Protein AF-A0A3B3RVM3-F1 (afdb_monomer_lite)

Foldseek 3Di:
DDKDKDWDADPVGDIDIDIDDDDDDPDPQLQLKKKWQWPDDPVPDDPVLVVQQQCLVCVLVVHNPWPQDFPDDDSITITTTDDDDRDGNLVVLLSCLCPQQVDVPSGPTRTPGMARQALPDCLQVQFGQDNVVRETDGDPQWDFDPCLVPVPPRNSHGHTDGD

Sequence (163 aa):
TYLFQLRVSDPQGRFSAATATVEVLPDPLRQAEVELELQATVSQVSQQQMDTLVGQLAELLHMPDANVTVRSLSAGSEVRYGQGEPLPGPLLARRLCVLLLGDTQLLPFRVLRVDTRMCLLRCSDHGRCDPITKRCVCEPFWMENPILSRYEPVSCNPPCLLQ

Secondary structure (DSSP, 8-state):
-EEEEEEEE-TTS-EEEEEEEE--PPPTTGGG-EEEEEE--GGG--HHHHHHHHHHHHHHTT-TTS--EEEEESSSEEEE--SSSPPPHHHHHHHHHHHHHH-TTSSSSEEEEEEESS----GGGSEEE-TTT-SEEEPTTEEE-TTHHHH-TT-SSPPEEE-

Structure (mmCIF, N/CA/C/O backbone):
data_AF-A0A3B3RVM3-F1
#
_entry.id   AF-A0A3B3RVM3-F1
#
loop_
_atom_site.group_PDB
_atom_site.id
_atom_site.type_symbol
_atom_site.label_atom_id
_atom_site.label_alt_id
_atom_site.label_comp_id
_atom_site.label_asym_id
_atom_site.label_entity_id
_atom_site.label_seq_id
_atom_site.pdbx_PDB_ins_code
_atom_site.Cartn_x
_atom_site.Cartn_y
_atom_site.Cartn_z
_atom_site.occupancy
_atom_site.B_iso_or_equiv
_atom_site.auth_seq_id
_atom_site.auth_comp_id
_atom_site.auth_asym_id
_atom_site.auth_atom_id
_atom_site.pdbx_PDB_model_num
ATOM 1 N N . THR A 1 1 ? -23.862 5.833 4.164 1.00 85.81 1 THR A N 1
ATOM 2 C CA . THR A 1 1 ? -24.664 6.411 5.259 1.00 85.81 1 THR A CA 1
ATOM 3 C C . THR A 1 1 ? -25.602 5.366 5.799 1.00 85.81 1 THR A C 1
ATOM 5 O O . THR A 1 1 ? -26.274 4.712 5.013 1.00 85.81 1 THR A O 1
ATOM 8 N N . TYR A 1 2 ? -25.616 5.188 7.113 1.00 91.88 2 TYR A N 1
ATOM 9 C CA . TYR A 1 2 ? -26.494 4.263 7.817 1.00 91.88 2 TYR A CA 1
ATOM 10 C C . TYR A 1 2 ? -27.484 5.067 8.650 1.00 91.88 2 TYR A C 1
ATOM 12 O O . TYR A 1 2 ? -27.104 6.051 9.281 1.00 91.88 2 TYR A O 1
ATOM 20 N N . LEU A 1 3 ? -28.748 4.656 8.642 1.00 94.31 3 LEU A N 1
ATOM 21 C CA . LEU A 1 3 ? -29.770 5.228 9.507 1.00 94.31 3 LEU A CA 1
ATOM 22 C C . LEU A 1 3 ? -30.171 4.172 10.528 1.00 94.31 3 LEU A C 1
ATOM 24 O O . LEU A 1 3 ? -30.565 3.064 10.172 1.00 94.31 3 LEU A O 1
ATOM 28 N N . PHE A 1 4 ? -30.068 4.534 11.796 1.00 94.81 4 PHE A N 1
ATOM 29 C CA . PHE A 1 4 ? -30.441 3.698 12.919 1.00 94.81 4 PHE A CA 1
ATOM 30 C C . PHE A 1 4 ? -31.721 4.243 13.517 1.00 94.81 4 PHE A C 1
ATOM 32 O O . PHE A 1 4 ? -31.765 5.394 13.944 1.00 94.81 4 PHE A O 1
ATOM 39 N N . GLN A 1 5 ? -32.759 3.418 13.561 1.00 95.75 5 GLN A N 1
ATOM 40 C CA . GLN A 1 5 ? -34.002 3.771 14.225 1.00 95.75 5 GLN A CA 1
ATOM 41 C C . GLN A 1 5 ? -34.051 3.084 15.587 1.00 95.75 5 GLN A C 1
ATOM 43 O O . GLN A 1 5 ? -34.124 1.860 15.678 1.00 95.75 5 GLN A O 1
ATOM 48 N N . LEU A 1 6 ? -34.015 3.879 16.651 1.00 94.25 6 LEU A N 1
ATOM 49 C CA . LEU A 1 6 ? -34.257 3.412 18.005 1.00 94.25 6 LEU A CA 1
ATOM 50 C C . LEU A 1 6 ? -35.751 3.515 18.294 1.00 94.25 6 LEU A C 1
ATOM 52 O O . LEU A 1 6 ? -36.311 4.604 18.215 1.00 94.25 6 LEU A O 1
ATOM 56 N N . ARG A 1 7 ? -36.389 2.404 18.664 1.00 95.69 7 ARG A N 1
ATOM 57 C CA . ARG A 1 7 ? -37.774 2.373 19.146 1.00 95.69 7 ARG A CA 1
ATOM 58 C C . ARG A 1 7 ? -37.791 1.912 20.597 1.00 95.69 7 ARG A C 1
ATOM 60 O O . ARG A 1 7 ? -37.261 0.852 20.908 1.00 95.69 7 ARG A O 1
ATOM 67 N N . VAL A 1 8 ? -38.424 2.693 21.463 1.00 93.94 8 VAL A N 1
ATOM 68 C CA . VAL A 1 8 ? -38.600 2.385 22.885 1.00 93.94 8 VAL A CA 1
ATOM 69 C C . VAL A 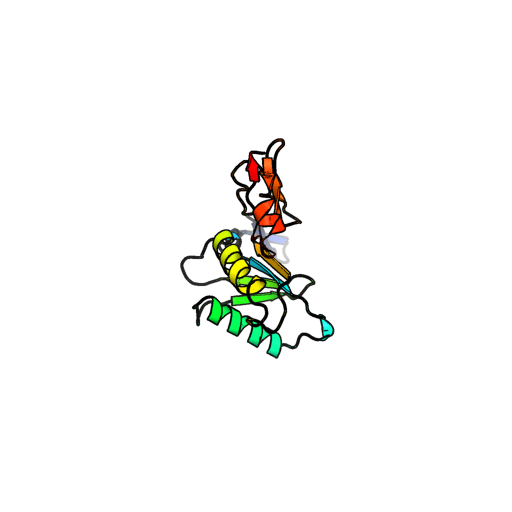1 8 ? -40.084 2.205 23.146 1.00 93.94 8 VAL A C 1
ATOM 71 O O . VAL A 1 8 ? -40.866 3.085 22.795 1.00 93.94 8 VAL A O 1
ATOM 74 N N . SER A 1 9 ? -40.478 1.086 23.747 1.00 95.56 9 SER A N 1
ATOM 75 C CA . SER A 1 9 ? -41.872 0.784 24.080 1.00 95.56 9 SER A CA 1
ATOM 76 C C . SER A 1 9 ? -42.058 0.531 25.570 1.00 95.56 9 SER A C 1
ATOM 78 O O . SER A 1 9 ? -41.186 -0.055 26.210 1.00 95.56 9 SER A O 1
ATOM 80 N N . ASP A 1 10 ? -43.200 0.954 26.106 1.00 93.75 10 ASP A N 1
ATOM 81 C CA . ASP A 1 10 ? -43.613 0.675 27.479 1.00 93.75 10 ASP A CA 1
ATOM 82 C C . ASP A 1 10 ? -44.475 -0.608 27.565 1.00 93.75 10 ASP A C 1
ATOM 84 O O . ASP A 1 10 ? -44.943 -1.121 26.542 1.00 93.75 10 ASP A O 1
ATOM 88 N N . PRO A 1 11 ? -44.712 -1.150 28.776 1.00 94.44 11 PRO A N 1
ATOM 89 C CA . PRO A 1 11 ? -45.544 -2.342 28.969 1.00 94.44 11 PRO A CA 1
ATOM 90 C C . PRO A 1 11 ? -47.025 -2.139 28.621 1.00 94.44 11 PRO A C 1
ATOM 92 O O . PRO A 1 11 ? -47.764 -3.112 28.510 1.00 94.44 11 PRO A O 1
ATOM 95 N N . GLN A 1 12 ? -47.474 -0.889 28.475 1.00 93.56 12 GLN A N 1
ATOM 96 C CA . GLN A 1 12 ? -48.846 -0.546 28.096 1.00 93.56 12 GLN A CA 1
ATOM 97 C C . GLN A 1 12 ? -49.025 -0.478 26.569 1.00 93.56 12 GLN A C 1
ATOM 99 O O . GLN A 1 12 ? -50.119 -0.182 26.091 1.00 93.56 12 GLN A O 1
ATOM 104 N N . GLY A 1 13 ? -47.971 -0.764 25.795 1.00 89.06 13 GLY A N 1
ATOM 105 C CA . GLY A 1 13 ? -48.001 -0.814 24.335 1.00 89.06 13 GLY A CA 1
ATOM 106 C C . GLY A 1 13 ? -47.747 0.529 23.648 1.00 89.06 13 GLY A C 1
ATOM 107 O O . GLY A 1 13 ? -47.817 0.603 22.418 1.00 89.06 13 GLY A O 1
ATOM 108 N N . ARG A 1 14 ? -47.421 1.594 24.392 1.00 94.38 14 ARG A N 1
ATOM 109 C CA . ARG A 1 14 ? -47.005 2.869 23.791 1.00 94.38 14 ARG A CA 1
ATOM 110 C C . ARG A 1 14 ? -45.548 2.783 23.390 1.00 94.38 14 ARG A C 1
ATOM 112 O O . ARG A 1 14 ? -44.757 2.090 24.022 1.00 94.38 14 ARG A O 1
ATOM 119 N N . PHE A 1 15 ? -45.178 3.509 22.345 1.00 93.62 15 PHE A N 1
ATOM 120 C CA . PHE A 1 15 ? -43.791 3.574 21.919 1.00 93.62 15 PHE A CA 1
ATOM 121 C C . PHE A 1 15 ? -43.414 4.958 21.407 1.00 93.62 15 PHE A C 1
ATOM 123 O O . PHE A 1 15 ? -44.248 5.695 20.887 1.00 93.62 15 PHE A O 1
ATOM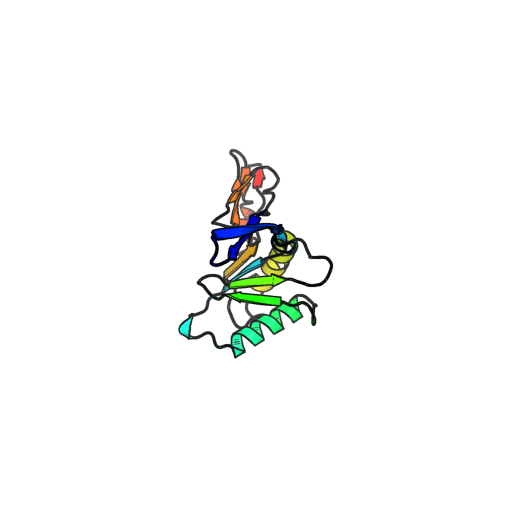 130 N N . SER A 1 16 ? -42.132 5.274 21.532 1.00 94.69 16 SER A N 1
ATOM 131 C CA . SER A 1 16 ? -41.474 6.415 20.909 1.00 94.69 16 SER A CA 1
ATOM 132 C C . SER A 1 16 ? -40.366 5.902 19.998 1.00 94.69 16 SER A C 1
ATOM 134 O O . SER A 1 16 ? -39.802 4.834 20.247 1.00 94.69 16 SER A O 1
ATOM 136 N N . ALA A 1 17 ? -40.064 6.632 18.930 1.00 94.50 17 ALA A N 1
ATOM 137 C CA . ALA A 1 17 ? -38.965 6.294 18.041 1.00 94.50 17 ALA A CA 1
ATOM 138 C C . ALA A 1 17 ? -38.124 7.528 17.708 1.00 94.50 17 ALA A C 1
ATOM 140 O O . ALA A 1 17 ? -38.657 8.623 17.546 1.00 94.50 17 ALA A O 1
ATOM 141 N N . ALA A 1 18 ? -36.816 7.329 17.579 1.00 94.88 18 ALA A N 1
ATOM 142 C CA . ALA A 1 18 ? -35.852 8.333 17.158 1.00 94.88 18 ALA A CA 1
ATOM 143 C C . ALA A 1 18 ? -34.928 7.738 16.093 1.00 94.88 18 ALA A C 1
ATOM 145 O O . ALA A 1 18 ? -34.609 6.550 16.139 1.00 94.88 18 ALA A O 1
ATOM 146 N N . THR A 1 19 ? -34.484 8.565 15.152 1.00 95.81 19 THR A N 1
ATOM 147 C CA . THR A 1 19 ? -33.572 8.146 14.084 1.00 95.81 19 THR A CA 1
ATOM 148 C C . THR A 1 19 ? -32.238 8.861 14.246 1.00 95.81 19 THR A C 1
ATOM 150 O O . THR A 1 19 ? -32.204 10.083 14.361 1.00 95.81 19 THR A O 1
ATOM 153 N N . ALA A 1 20 ? -31.145 8.103 14.243 1.00 93.75 20 ALA A N 1
ATOM 154 C CA . ALA A 1 20 ? -29.777 8.600 14.241 1.00 93.75 20 ALA A CA 1
ATOM 155 C C . ALA A 1 20 ? -29.103 8.251 12.911 1.00 93.75 20 ALA A C 1
ATOM 157 O O . ALA A 1 20 ? -29.241 7.135 12.407 1.00 93.75 20 ALA A O 1
ATOM 158 N N . THR A 1 21 ? -28.354 9.194 12.350 1.00 95.19 21 THR A N 1
ATOM 159 C CA . THR A 1 21 ? -27.618 8.999 11.098 1.00 95.19 21 THR A CA 1
ATOM 160 C C . THR A 1 21 ? -26.140 8.817 11.405 1.00 95.19 21 THR A C 1
ATOM 162 O O . THR A 1 21 ? -25.557 9.610 12.138 1.00 95.19 21 THR A O 1
ATOM 165 N N . VAL A 1 22 ? -25.526 7.790 10.822 1.00 94.62 22 VAL A N 1
ATOM 166 C CA . VAL A 1 22 ? -24.082 7.557 10.873 1.00 94.62 22 VAL A CA 1
ATOM 167 C C . VAL A 1 22 ? -23.533 7.616 9.459 1.00 94.62 22 VAL A C 1
ATOM 169 O O . VAL A 1 22 ? -23.890 6.819 8.583 1.00 94.62 22 VAL A O 1
ATOM 172 N N . GLU A 1 23 ? -22.643 8.567 9.226 1.00 92.12 23 GLU A N 1
AT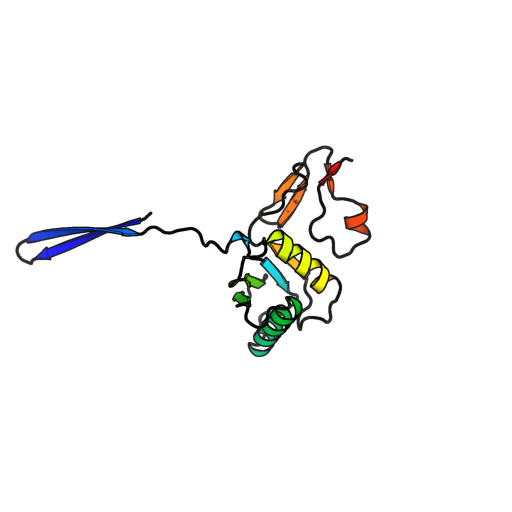OM 173 C CA . GLU A 1 23 ? -21.900 8.666 7.983 1.00 92.12 23 GLU A CA 1
ATOM 174 C C . GLU A 1 23 ? -20.565 7.935 8.127 1.00 92.12 23 GLU A C 1
ATOM 176 O O . GLU A 1 23 ? -19.793 8.194 9.045 1.00 92.12 23 GLU A O 1
ATOM 181 N N . VAL A 1 24 ? -20.317 6.980 7.230 1.00 86.38 24 VAL A N 1
ATOM 182 C CA . VAL A 1 24 ? -19.041 6.264 7.164 1.00 86.38 24 VAL A CA 1
ATOM 183 C C . VAL A 1 24 ? -18.271 6.855 6.001 1.00 86.38 24 VAL A C 1
ATOM 185 O O . VAL A 1 24 ? -18.614 6.609 4.843 1.00 86.38 24 VAL A O 1
ATOM 188 N N . LEU A 1 25 ? -17.264 7.657 6.330 1.00 82.31 25 LEU A N 1
ATOM 189 C CA . LEU A 1 25 ? -16.355 8.228 5.350 1.00 82.31 25 LEU A CA 1
ATOM 190 C C . LEU A 1 25 ? -15.273 7.200 4.985 1.00 82.31 25 LEU A C 1
ATOM 192 O O . LEU A 1 25 ? -14.857 6.417 5.846 1.00 82.31 25 LEU A O 1
ATOM 196 N N . PRO A 1 26 ? -14.813 7.170 3.721 1.00 77.0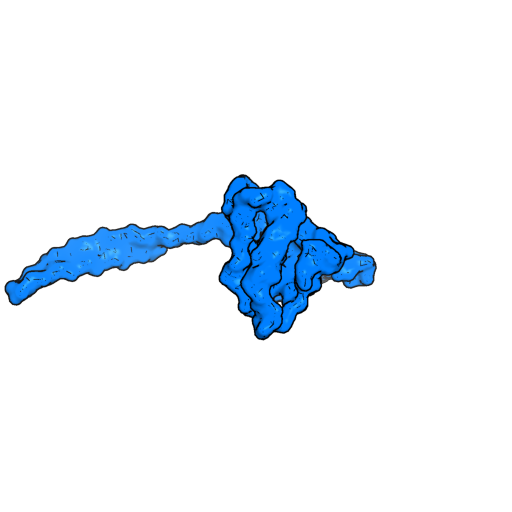0 26 PRO A N 1
ATOM 197 C CA . PRO A 1 26 ? -13.647 6.385 3.341 1.00 77.00 26 PRO A CA 1
ATOM 198 C C . PRO A 1 26 ? -12.437 6.788 4.185 1.00 77.00 26 PRO A C 1
ATOM 200 O O . PRO A 1 26 ? -12.266 7.967 4.491 1.00 77.00 26 PRO A O 1
ATOM 203 N N . ASP A 1 27 ? -11.582 5.821 4.518 1.00 75.44 27 ASP A N 1
ATOM 204 C CA . ASP A 1 27 ? -10.320 6.114 5.195 1.00 75.44 27 ASP A CA 1
ATOM 205 C C . ASP A 1 27 ? -9.476 7.061 4.314 1.00 75.44 27 ASP A C 1
ATOM 207 O O . ASP A 1 27 ? -9.134 6.686 3.183 1.00 75.44 27 ASP A O 1
ATOM 211 N N . PRO A 1 28 ? -9.152 8.279 4.788 1.00 72.12 28 PRO A N 1
ATOM 212 C CA . PRO A 1 28 ? -8.406 9.256 4.001 1.00 72.12 28 PRO A CA 1
ATOM 213 C C . PRO A 1 28 ? -6.981 8.786 3.680 1.00 72.12 28 PRO A C 1
ATOM 215 O O . PRO A 1 28 ? -6.403 9.225 2.688 1.00 72.12 28 PRO A O 1
ATOM 218 N N . LEU A 1 29 ? -6.423 7.862 4.468 1.00 73.88 29 LEU A N 1
ATOM 219 C CA . LEU A 1 29 ? -5.068 7.340 4.285 1.00 73.88 29 LEU A CA 1
ATOM 220 C C . LEU A 1 29 ? -5.016 6.123 3.363 1.00 73.88 29 LEU A C 1
ATOM 222 O O . LEU A 1 29 ? -3.929 5.687 2.996 1.00 73.88 29 LEU A O 1
ATOM 226 N N . ARG A 1 30 ? -6.162 5.601 2.913 1.00 77.56 30 ARG A N 1
ATOM 227 C CA . ARG A 1 30 ? -6.235 4.383 2.089 1.00 77.56 30 ARG A CA 1
ATOM 228 C C . ARG A 1 30 ? -5.417 4.464 0.795 1.00 77.56 30 ARG A C 1
ATOM 230 O O . ARG A 1 30 ? -4.930 3.454 0.298 1.00 77.56 30 ARG A O 1
ATOM 237 N N . GLN A 1 31 ? -5.261 5.667 0.240 1.00 77.25 31 GLN A N 1
ATOM 238 C CA . GLN A 1 31 ? -4.467 5.905 -0.973 1.00 77.25 31 GLN A CA 1
ATOM 239 C C . GLN A 1 31 ? -2.961 6.075 -0.700 1.00 77.25 31 GLN A C 1
ATOM 241 O O . GLN A 1 31 ? -2.166 6.094 -1.638 1.00 77.25 31 GLN A O 1
ATOM 246 N N . ALA A 1 32 ? -2.567 6.200 0.566 1.00 77.19 32 ALA A N 1
ATOM 247 C CA . ALA A 1 32 ? -1.180 6.284 1.015 1.00 77.19 32 ALA A CA 1
ATOM 248 C C . ALA A 1 32 ? -0.645 4.936 1.545 1.00 77.19 32 ALA A C 1
ATOM 250 O O . ALA A 1 32 ? 0.507 4.852 1.961 1.00 77.19 32 ALA A O 1
ATOM 251 N N . GLU A 1 33 ? -1.460 3.876 1.527 1.00 78.56 33 GLU A N 1
ATOM 252 C CA . GLU A 1 33 ? -1.087 2.547 2.024 1.00 78.56 33 GLU A CA 1
ATOM 253 C C . GLU A 1 33 ? -0.245 1.752 1.018 1.00 78.56 33 GLU A C 1
ATOM 255 O O . GLU A 1 33 ? -0.552 1.683 -0.181 1.00 78.56 33 GLU A O 1
ATOM 260 N N . VAL A 1 34 ? 0.792 1.094 1.539 1.00 81.50 34 VAL A N 1
ATOM 261 C CA . VAL A 1 34 ? 1.735 0.270 0.778 1.00 81.50 34 VAL A CA 1
ATOM 262 C C . VAL A 1 34 ? 1.806 -1.124 1.401 1.00 81.50 34 VAL A C 1
ATOM 264 O O . VAL A 1 34 ? 1.747 -1.307 2.612 1.00 81.50 34 VAL A O 1
ATOM 267 N N . GLU A 1 35 ? 1.918 -2.133 0.558 1.00 82.00 35 GLU A N 1
ATOM 268 C CA . GLU A 1 35 ? 2.019 -3.535 0.929 1.00 82.00 35 GLU A CA 1
ATOM 269 C C . GLU A 1 35 ? 3.418 -4.046 0.571 1.00 82.00 35 GLU A C 1
ATOM 271 O O . GLU A 1 35 ? 3.930 -3.790 -0.522 1.00 82.00 35 GLU A O 1
ATOM 276 N N . LEU A 1 36 ? 4.048 -4.738 1.519 1.00 82.00 36 LEU A N 1
ATOM 277 C CA . LEU A 1 36 ? 5.341 -5.392 1.372 1.00 82.00 36 LEU A CA 1
ATOM 278 C C . LEU A 1 36 ? 5.131 -6.905 1.401 1.00 82.00 36 LEU A C 1
ATOM 280 O O . LEU A 1 36 ? 4.628 -7.449 2.379 1.00 82.00 36 LEU A O 1
ATOM 284 N N . GLU A 1 37 ? 5.569 -7.619 0.374 1.00 80.38 37 GLU A N 1
ATOM 285 C CA . GLU A 1 37 ? 5.645 -9.079 0.445 1.00 80.38 37 GLU A CA 1
ATOM 286 C C . GLU A 1 37 ? 7.018 -9.465 0.991 1.00 80.38 37 GLU A C 1
ATOM 288 O O . GLU A 1 37 ? 8.041 -9.081 0.425 1.00 80.38 37 GLU A O 1
ATOM 293 N N . LEU A 1 38 ? 7.055 -10.194 2.107 1.00 82.62 38 LEU A N 1
ATOM 294 C CA . LEU A 1 38 ? 8.289 -10.564 2.799 1.00 82.62 38 LEU A CA 1
ATOM 295 C C . LEU A 1 38 ? 8.516 -12.072 2.708 1.00 82.62 38 LEU A C 1
ATOM 297 O O . LEU A 1 38 ? 7.603 -12.864 2.939 1.00 82.62 38 LEU A O 1
ATOM 301 N N . GLN A 1 39 ? 9.753 -12.481 2.440 1.00 83.06 39 GLN A N 1
ATOM 302 C CA . GLN A 1 39 ? 10.154 -13.880 2.503 1.00 83.06 39 GLN A CA 1
ATOM 303 C C . GLN A 1 39 ? 10.376 -14.283 3.966 1.00 83.06 39 GLN A C 1
ATOM 305 O O . GLN A 1 39 ? 11.467 -14.113 4.510 1.00 83.06 39 GLN A O 1
ATOM 310 N N . ALA A 1 40 ? 9.336 -14.821 4.601 1.00 80.12 40 ALA A N 1
ATOM 311 C CA . ALA A 1 40 ? 9.386 -15.293 5.980 1.00 80.12 40 ALA A CA 1
ATOM 312 C C . ALA A 1 40 ? 8.492 -16.524 6.187 1.00 80.12 40 ALA A C 1
ATOM 314 O O . ALA A 1 40 ? 7.418 -16.637 5.596 1.00 80.12 40 ALA A O 1
ATOM 315 N N . THR A 1 41 ? 8.903 -17.435 7.070 1.00 75.56 41 THR A N 1
ATOM 316 C CA . THR A 1 41 ? 8.029 -18.519 7.537 1.00 75.56 41 THR A CA 1
ATOM 317 C C . THR A 1 41 ? 7.126 -17.967 8.636 1.00 75.56 41 THR A C 1
ATOM 319 O O . THR A 1 41 ? 7.627 -17.553 9.676 1.00 75.56 41 THR A O 1
ATOM 322 N N . VAL A 1 42 ? 5.803 -17.989 8.448 1.00 69.94 42 VAL A N 1
ATOM 323 C CA . VAL A 1 42 ? 4.832 -17.383 9.390 1.00 69.94 42 VAL A CA 1
ATOM 324 C C . VAL A 1 42 ? 4.994 -17.900 10.829 1.00 69.94 42 VAL A C 1
ATOM 326 O O . VAL A 1 42 ? 4.846 -17.139 11.777 1.00 69.94 42 VAL A O 1
ATOM 329 N N . SER A 1 43 ? 5.370 -19.169 11.009 1.00 68.94 43 SER A N 1
ATOM 330 C CA . SER A 1 43 ? 5.620 -19.776 12.325 1.00 68.94 43 SER A CA 1
ATOM 331 C C . SER A 1 43 ? 6.928 -19.339 13.002 1.00 68.94 43 SER A C 1
ATOM 333 O O . SER A 1 43 ? 7.139 -19.666 14.167 1.00 68.94 43 SER A O 1
ATOM 335 N N . GLN A 1 44 ? 7.811 -18.635 12.291 1.00 65.38 44 GLN A N 1
ATOM 336 C CA . GLN A 1 44 ? 9.127 -18.200 12.772 1.00 65.38 44 GLN A CA 1
ATOM 337 C C . GLN A 1 44 ? 9.211 -16.690 13.016 1.00 65.38 44 GLN A C 1
ATOM 339 O O . GLN A 1 44 ? 10.241 -16.231 13.503 1.00 65.38 44 GLN A O 1
ATOM 344 N N . VAL A 1 45 ? 8.166 -15.920 12.689 1.00 73.06 45 VAL A N 1
ATOM 345 C CA . VAL A 1 45 ? 8.167 -14.465 12.882 1.00 73.06 45 VAL A CA 1
ATOM 346 C C . VAL A 1 45 ? 7.820 -14.135 14.333 1.00 73.06 45 VAL A C 1
ATOM 348 O O . VAL A 1 45 ? 6.680 -14.306 14.765 1.00 73.06 45 VAL A O 1
ATOM 351 N N . SER A 1 46 ? 8.806 -13.666 15.097 1.00 82.06 46 SER A N 1
ATOM 352 C CA . SER A 1 46 ? 8.607 -13.200 16.471 1.00 82.06 46 SER A CA 1
ATOM 353 C C . SER A 1 46 ? 8.126 -11.746 16.512 1.00 82.06 46 SER A C 1
ATOM 355 O O . SER A 1 46 ? 8.388 -10.960 15.600 1.00 82.06 46 SER A O 1
ATOM 357 N N . GLN A 1 47 ? 7.467 -11.352 17.606 1.00 80.81 47 GLN A N 1
ATOM 358 C CA . GLN A 1 47 ? 7.069 -9.955 17.819 1.00 80.81 47 GLN A CA 1
ATOM 359 C C . GLN A 1 47 ? 8.279 -9.006 17.796 1.00 80.81 47 GLN A C 1
ATOM 361 O O . GLN A 1 47 ? 8.222 -7.949 17.184 1.00 80.81 47 GLN A O 1
ATOM 366 N N . GLN A 1 48 ? 9.417 -9.429 18.352 1.00 82.00 48 GLN A N 1
ATOM 367 C CA . GLN A 1 48 ? 10.649 -8.639 18.335 1.00 82.00 48 GLN A CA 1
ATOM 368 C C . GLN A 1 48 ? 11.168 -8.383 16.909 1.00 82.00 48 GLN A C 1
ATOM 370 O O . GLN A 1 48 ? 11.653 -7.291 16.612 1.00 82.00 48 GLN A O 1
ATOM 375 N N . GLN A 1 49 ? 11.068 -9.367 16.008 1.00 80.50 49 GLN A N 1
ATOM 376 C CA . GLN A 1 49 ? 11.446 -9.179 14.603 1.00 80.50 49 GLN A CA 1
ATOM 377 C C . GLN A 1 49 ? 10.505 -8.202 13.892 1.00 80.50 49 GLN A C 1
ATOM 379 O O . GLN A 1 49 ? 10.950 -7.445 13.032 1.00 80.50 49 GLN A O 1
ATOM 384 N N . MET A 1 50 ? 9.227 -8.188 14.276 1.00 77.31 50 MET A N 1
ATOM 385 C CA . MET A 1 50 ? 8.248 -7.225 13.772 1.00 77.31 50 MET A CA 1
ATOM 386 C C . MET A 1 50 ? 8.543 -5.807 14.246 1.00 77.31 50 MET A C 1
ATOM 388 O O . MET A 1 50 ? 8.571 -4.893 13.427 1.00 77.31 50 MET A O 1
ATOM 392 N N . ASP A 1 51 ? 8.839 -5.628 15.531 1.00 80.19 51 ASP A N 1
ATOM 393 C CA . ASP A 1 51 ? 9.215 -4.324 16.080 1.00 80.19 51 ASP A CA 1
ATOM 394 C C . ASP A 1 51 ? 10.508 -3.806 15.424 1.00 80.19 51 ASP A C 1
ATOM 396 O O . ASP A 1 51 ? 10.611 -2.631 15.073 1.00 80.19 51 ASP A O 1
ATOM 400 N N . THR A 1 52 ? 11.467 -4.704 15.165 1.00 84.31 52 THR A N 1
ATOM 401 C CA . THR A 1 52 ? 12.710 -4.378 14.443 1.00 84.31 52 THR A CA 1
ATOM 402 C C . THR A 1 52 ? 12.433 -3.934 13.006 1.00 84.31 52 THR A C 1
ATOM 404 O O . THR A 1 52 ? 12.962 -2.914 12.567 1.00 84.31 52 THR A O 1
ATOM 407 N N . LEU A 1 53 ? 11.576 -4.663 12.282 1.00 82.31 53 LEU A N 1
ATOM 408 C CA . LEU A 1 53 ? 11.152 -4.314 10.925 1.00 82.31 53 LEU A CA 1
ATOM 409 C C . LEU A 1 53 ? 10.508 -2.921 10.884 1.00 82.31 53 LEU A C 1
ATOM 411 O O . LEU A 1 53 ? 10.850 -2.111 10.024 1.00 82.31 53 LEU A O 1
ATOM 415 N N . VAL A 1 54 ? 9.594 -2.634 11.813 1.00 78.94 54 VAL A N 1
ATOM 416 C CA . VAL A 1 54 ? 8.928 -1.327 11.917 1.00 78.94 54 VAL A CA 1
ATOM 417 C C . VAL A 1 54 ? 9.943 -0.219 12.187 1.00 78.94 54 VAL A C 1
ATOM 419 O O . VAL A 1 54 ? 9.920 0.800 11.497 1.00 78.94 54 VAL A O 1
ATOM 422 N N . GLY A 1 55 ? 10.854 -0.432 13.140 1.00 80.12 55 GLY A N 1
ATOM 423 C CA . GLY A 1 55 ? 11.898 0.534 13.479 1.00 80.12 55 GLY A CA 1
ATOM 424 C C . GLY A 1 55 ? 12.806 0.862 12.293 1.00 80.12 55 GLY A C 1
ATOM 425 O O . GLY A 1 55 ? 13.000 2.033 11.974 1.00 80.12 55 GLY A O 1
ATOM 426 N N . GLN A 1 56 ? 13.296 -0.156 11.581 1.00 82.94 56 GLN A N 1
ATOM 427 C CA . GLN A 1 56 ? 14.155 0.048 10.411 1.00 82.94 56 GLN A CA 1
ATOM 428 C C . GLN A 1 56 ? 13.415 0.719 9.247 1.00 82.94 56 GLN A C 1
ATOM 430 O O . GLN A 1 56 ? 13.981 1.576 8.573 1.00 82.94 56 GLN A O 1
ATOM 435 N N . LEU A 1 57 ? 12.137 0.394 9.019 1.00 80.12 57 LEU A N 1
ATOM 436 C CA . LEU A 1 57 ? 11.321 1.096 8.022 1.00 80.12 57 LEU A CA 1
ATOM 437 C C . LEU A 1 57 ? 11.139 2.580 8.374 1.00 80.12 57 LEU A C 1
ATOM 439 O O . LEU A 1 57 ? 11.236 3.428 7.486 1.00 80.12 57 LEU A O 1
ATOM 443 N N . ALA A 1 58 ? 10.902 2.903 9.648 1.00 77.69 58 ALA A N 1
ATOM 444 C CA . ALA A 1 58 ? 10.788 4.286 10.111 1.00 77.69 58 ALA A CA 1
ATOM 445 C C . ALA A 1 58 ? 12.104 5.064 9.917 1.00 77.69 58 ALA A C 1
ATOM 447 O O . ALA A 1 58 ? 12.089 6.200 9.429 1.00 77.69 58 ALA A O 1
ATOM 448 N N . GLU A 1 59 ? 13.243 4.430 10.211 1.00 80.62 59 GLU A N 1
ATOM 449 C CA . GLU A 1 59 ? 14.578 4.997 9.999 1.00 80.62 59 GLU A CA 1
ATOM 450 C C . GLU A 1 59 ? 14.868 5.244 8.509 1.00 80.62 59 GLU A C 1
ATOM 452 O O . GLU A 1 59 ? 15.233 6.356 8.125 1.00 80.62 59 GLU A O 1
ATOM 457 N N . LEU A 1 60 ? 14.609 4.262 7.636 1.00 79.12 60 LEU A N 1
ATOM 458 C CA . LEU A 1 60 ? 14.793 4.390 6.181 1.00 79.12 60 LEU A CA 1
ATOM 459 C C . LEU A 1 60 ? 13.958 5.522 5.579 1.00 79.12 60 LEU A C 1
ATOM 461 O O . LEU A 1 60 ? 14.398 6.243 4.674 1.00 79.12 60 LEU A O 1
ATOM 465 N N . LEU A 1 61 ? 12.743 5.704 6.088 1.00 75.69 61 LEU A N 1
ATOM 466 C CA . LEU A 1 61 ? 11.851 6.773 5.659 1.00 75.69 61 LEU A CA 1
ATOM 467 C C . LEU A 1 61 ? 12.232 8.142 6.242 1.00 75.69 61 LEU A C 1
ATOM 469 O O . LEU A 1 61 ? 11.649 9.137 5.813 1.00 75.69 61 LEU A O 1
ATOM 473 N N . HIS A 1 62 ? 13.245 8.210 7.118 1.00 74.38 62 HIS A N 1
ATOM 474 C CA . HIS A 1 62 ? 13.681 9.410 7.841 1.00 74.38 62 HIS A CA 1
ATOM 475 C C . HIS A 1 62 ? 12.540 10.039 8.654 1.00 74.38 62 HIS A C 1
ATOM 477 O O . HIS A 1 62 ? 12.398 11.259 8.711 1.00 74.38 62 HIS A O 1
ATOM 483 N N . MET A 1 63 ? 11.694 9.195 9.251 1.00 62.03 63 MET A N 1
ATOM 484 C CA . MET A 1 63 ? 10.480 9.610 9.949 1.00 62.03 63 MET A CA 1
ATOM 485 C C . MET A 1 63 ? 10.389 8.915 11.317 1.00 62.03 63 MET A C 1
ATOM 487 O O . MET A 1 63 ? 9.678 7.918 11.445 1.00 62.03 63 MET A O 1
ATOM 491 N N . PRO A 1 64 ? 11.098 9.424 12.342 1.00 50.38 64 PRO A N 1
ATOM 492 C CA . PRO A 1 64 ? 11.199 8.774 13.653 1.00 50.38 64 PRO A CA 1
ATOM 493 C C . PRO A 1 64 ? 9.873 8.714 14.438 1.00 50.38 64 PRO A C 1
ATOM 495 O O . PRO A 1 64 ? 9.726 7.831 15.274 1.00 50.38 64 PRO A O 1
ATOM 498 N N . ASP A 1 65 ? 8.900 9.584 14.125 1.00 46.06 65 ASP A N 1
ATOM 499 C CA . ASP A 1 65 ? 7.570 9.643 14.768 1.00 46.06 65 ASP A CA 1
ATOM 500 C C . ASP A 1 65 ? 6.407 9.278 13.820 1.00 46.06 65 ASP A C 1
ATOM 502 O O . ASP A 1 65 ? 5.233 9.414 14.174 1.00 46.06 65 ASP A O 1
ATOM 506 N N . ALA A 1 66 ? 6.689 8.835 12.587 1.00 48.72 66 ALA A N 1
ATOM 507 C CA . ALA A 1 66 ? 5.620 8.354 11.719 1.00 48.72 66 ALA A CA 1
ATOM 508 C C . ALA A 1 66 ? 5.125 7.017 12.264 1.00 48.72 66 ALA A C 1
ATOM 510 O O . ALA A 1 66 ? 5.890 6.060 12.357 1.00 48.72 66 ALA A O 1
ATOM 511 N N . ASN A 1 67 ? 3.833 6.939 12.581 1.00 51.25 67 ASN A N 1
ATOM 512 C CA . ASN A 1 67 ? 3.161 5.694 12.939 1.00 51.25 67 ASN A CA 1
ATOM 513 C C . ASN A 1 67 ? 3.153 4.738 11.732 1.00 51.25 67 ASN A C 1
ATOM 515 O O . ASN A 1 67 ? 2.143 4.596 11.039 1.00 51.25 67 ASN A O 1
ATOM 519 N N . VAL A 1 68 ? 4.292 4.097 11.467 1.00 54.59 68 VAL A N 1
ATOM 520 C CA . VAL A 1 68 ? 4.424 2.936 10.593 1.00 54.59 68 VAL A CA 1
ATOM 521 C C . VAL A 1 68 ? 3.721 1.801 11.321 1.00 54.59 68 VAL A C 1
ATOM 523 O O . VAL A 1 68 ? 4.278 1.157 12.204 1.00 54.59 68 VAL A O 1
ATOM 526 N N . THR A 1 69 ? 2.445 1.599 11.008 1.00 52.47 69 THR A N 1
ATOM 527 C CA . THR A 1 69 ? 1.660 0.532 11.634 1.00 52.47 69 THR A CA 1
ATOM 528 C C . THR A 1 69 ? 1.632 -0.664 10.697 1.00 52.47 69 THR A C 1
ATOM 530 O O . THR A 1 69 ? 1.100 -0.593 9.588 1.00 52.47 69 THR A O 1
ATOM 533 N N . VAL A 1 70 ? 2.232 -1.772 11.135 1.00 53.94 70 VAL A N 1
ATOM 534 C CA . VAL A 1 70 ? 2.121 -3.058 10.442 1.00 53.94 70 VAL A CA 1
ATOM 535 C C . VAL A 1 70 ? 0.849 -3.733 10.930 1.00 53.94 70 VAL A C 1
ATOM 537 O O . VAL A 1 70 ? 0.730 -4.058 12.110 1.00 53.94 70 VAL A O 1
ATOM 540 N N . ARG A 1 71 ? -0.147 -3.877 10.050 1.00 51.22 71 ARG A N 1
ATOM 541 C CA . ARG A 1 71 ? -1.502 -4.267 10.476 1.00 51.22 71 ARG A CA 1
ATOM 542 C C . ARG A 1 71 ? -1.738 -5.777 10.457 1.00 51.22 71 ARG A C 1
ATOM 544 O O . ARG A 1 71 ? -2.553 -6.259 11.239 1.00 51.22 71 ARG A O 1
ATOM 551 N N . SER A 1 72 ? -1.052 -6.528 9.592 1.00 46.53 72 SER A N 1
ATOM 552 C CA . SER A 1 72 ? -1.158 -7.994 9.554 1.00 46.53 72 SER A CA 1
ATOM 553 C C . SER A 1 72 ? -0.012 -8.672 8.791 1.00 46.53 72 SER A C 1
ATOM 555 O O . SER A 1 72 ? 0.548 -8.094 7.860 1.00 46.53 72 SER A O 1
ATOM 557 N N . LEU A 1 73 ? 0.313 -9.905 9.205 1.00 49.00 73 LEU A N 1
ATOM 558 C CA . LEU A 1 73 ? 1.131 -10.872 8.468 1.00 49.00 73 LEU A CA 1
ATOM 559 C C . LEU A 1 73 ? 0.198 -11.962 7.928 1.00 49.00 73 LEU A C 1
ATOM 561 O O . LEU A 1 73 ? -0.191 -12.869 8.664 1.00 49.00 73 LEU A O 1
ATOM 565 N N . SER A 1 74 ? -0.176 -11.897 6.655 1.00 43.94 74 SER A N 1
ATOM 566 C CA . SER A 1 74 ? -0.915 -12.986 6.007 1.00 43.94 74 SER A CA 1
ATOM 567 C C . SER A 1 74 ? -0.452 -13.126 4.567 1.00 43.94 74 SER A C 1
ATOM 569 O O . SER A 1 74 ? -0.982 -12.444 3.704 1.00 43.94 74 SER A O 1
ATOM 571 N N . ALA A 1 75 ? 0.563 -13.960 4.306 1.00 44.47 75 ALA A N 1
ATOM 572 C CA . ALA A 1 75 ? 1.111 -14.186 2.954 1.00 44.47 75 ALA A CA 1
ATOM 573 C C . ALA A 1 75 ? 1.379 -12.894 2.126 1.00 44.47 75 ALA A C 1
ATOM 575 O O . ALA A 1 75 ? 1.414 -12.930 0.903 1.00 44.47 75 ALA A O 1
ATOM 576 N N . GLY A 1 76 ? 1.557 -11.765 2.817 1.00 42.41 76 GLY A N 1
ATOM 577 C CA . GLY A 1 76 ? 1.539 -10.389 2.328 1.00 42.41 76 GLY A CA 1
ATOM 578 C C . GLY A 1 76 ? 1.460 -9.485 3.561 1.00 42.41 76 GLY A C 1
ATOM 579 O O . GLY A 1 76 ? 0.613 -9.700 4.435 1.00 42.41 76 GLY A O 1
ATOM 580 N N . SER A 1 77 ? 2.418 -8.576 3.719 1.00 46.06 77 SER A N 1
ATOM 581 C CA . SER A 1 77 ? 2.544 -7.720 4.901 1.00 46.06 77 SER A CA 1
ATOM 582 C C . SER A 1 77 ? 2.035 -6.320 4.567 1.00 46.06 77 SER A C 1
ATOM 584 O O . SER A 1 77 ? 2.495 -5.689 3.622 1.00 46.06 77 SER A O 1
ATOM 586 N N . GLU A 1 78 ? 1.094 -5.798 5.348 1.00 43.25 78 GLU A N 1
ATOM 587 C CA . GLU A 1 78 ? 0.489 -4.479 5.108 1.00 43.25 78 GLU A CA 1
ATOM 588 C C . GLU A 1 78 ? 1.176 -3.403 5.967 1.00 43.25 78 GLU A C 1
ATOM 590 O O . GLU A 1 78 ? 1.165 -3.507 7.198 1.00 43.25 78 GLU A O 1
ATOM 595 N N . VAL A 1 79 ? 1.751 -2.367 5.337 1.00 48.47 79 VAL A N 1
ATOM 596 C CA . VAL A 1 79 ? 2.410 -1.232 6.009 1.00 48.47 79 VAL A CA 1
ATOM 597 C C . VAL A 1 79 ? 1.585 0.041 5.809 1.00 48.47 79 VAL A C 1
ATOM 599 O O . VAL A 1 79 ? 1.376 0.516 4.692 1.00 48.47 79 VAL A O 1
ATOM 602 N N . ARG A 1 80 ? 1.114 0.634 6.908 1.00 51.66 80 ARG A N 1
ATOM 603 C CA . ARG A 1 80 ? 0.289 1.850 6.874 1.00 51.66 80 ARG A CA 1
ATOM 604 C C . ARG A 1 80 ? 1.091 3.054 7.344 1.00 51.66 80 ARG A C 1
ATOM 606 O O . ARG A 1 80 ? 1.816 2.968 8.333 1.00 51.66 80 ARG A O 1
ATOM 613 N N . TYR A 1 81 ? 0.918 4.174 6.648 1.00 50.81 81 TYR A N 1
ATOM 614 C CA . TYR A 1 81 ? 1.532 5.461 6.965 1.00 50.81 81 TYR A CA 1
ATOM 615 C C . TYR A 1 81 ? 0.479 6.422 7.531 1.00 50.81 81 TYR A C 1
ATOM 617 O O . TYR A 1 81 ? -0.589 6.572 6.939 1.00 50.81 81 TYR A O 1
ATOM 625 N N . GLY A 1 82 ? 0.777 7.095 8.647 1.00 45.25 82 GLY A N 1
ATOM 626 C CA . GLY A 1 82 ? -0.117 8.114 9.201 1.00 45.25 82 GLY A CA 1
ATOM 627 C C . GLY A 1 82 ? 0.512 9.016 10.264 1.00 45.25 82 GLY A C 1
ATOM 628 O O . GLY A 1 82 ? 0.399 8.714 11.448 1.00 45.25 82 GLY A O 1
ATOM 629 N N . GLN A 1 83 ? 1.135 10.122 9.833 1.00 38.41 83 GLN A N 1
ATOM 630 C CA . GLN A 1 83 ? 0.947 11.510 10.317 1.00 38.41 83 GLN A CA 1
ATOM 631 C C . GLN A 1 83 ? 1.951 12.456 9.613 1.00 38.41 83 GLN A C 1
ATOM 633 O O . GLN A 1 83 ? 3.127 12.128 9.489 1.00 38.41 83 GLN A O 1
ATOM 638 N N . GLY A 1 84 ? 1.463 13.608 9.126 1.00 50.88 84 GLY A N 1
ATOM 639 C CA . GLY A 1 84 ? 2.126 14.501 8.152 1.00 50.88 84 GLY A CA 1
ATOM 640 C C . GLY A 1 84 ? 1.339 14.573 6.832 1.00 50.88 84 GLY A C 1
ATOM 641 O O . GLY A 1 84 ? 0.421 13.774 6.650 1.00 50.88 84 GLY A O 1
ATOM 642 N N . GLU A 1 85 ? 1.651 15.511 5.922 1.00 54.34 85 GLU A N 1
ATOM 643 C CA . GLU A 1 85 ? 1.079 15.495 4.558 1.00 54.34 85 GLU A CA 1
ATOM 644 C C . GLU A 1 85 ? 1.373 14.120 3.930 1.00 54.34 85 GLU A C 1
ATOM 646 O O . GLU A 1 85 ? 2.549 13.777 3.756 1.00 54.34 85 GLU A O 1
ATOM 651 N N . PRO A 1 86 ? 0.351 13.287 3.658 1.00 61.62 86 PRO A N 1
ATOM 652 C CA . PRO A 1 86 ? 0.583 11.916 3.255 1.00 61.62 86 PRO A CA 1
ATOM 653 C C . PRO A 1 86 ? 1.276 11.898 1.900 1.00 61.62 86 PRO A C 1
ATOM 655 O O . PRO A 1 86 ? 0.724 12.350 0.895 1.00 61.62 86 PRO A O 1
ATOM 658 N N . LEU A 1 87 ? 2.492 11.346 1.866 1.00 68.44 87 LEU A N 1
ATOM 659 C CA . LEU A 1 87 ? 3.143 11.014 0.607 1.00 68.44 87 LEU A CA 1
ATOM 660 C C . LEU A 1 87 ? 2.164 10.169 -0.223 1.00 68.44 87 LEU A C 1
ATOM 662 O O . LEU A 1 87 ? 1.648 9.170 0.287 1.00 68.44 87 LEU A O 1
ATOM 666 N N . PRO A 1 88 ? 1.906 10.528 -1.493 1.00 77.19 88 PRO A N 1
ATOM 667 C CA . PRO A 1 88 ? 1.081 9.710 -2.366 1.00 77.19 88 PRO A CA 1
ATOM 668 C C . PRO A 1 88 ? 1.594 8.268 -2.381 1.00 77.19 88 PRO A C 1
ATOM 670 O O . PRO A 1 88 ? 2.786 8.046 -2.615 1.00 77.19 88 PRO A O 1
ATOM 673 N N . GLY A 1 89 ? 0.705 7.291 -2.178 1.00 80.19 89 GLY A N 1
ATOM 674 C CA . GLY A 1 89 ? 1.064 5.870 -2.115 1.00 80.19 89 GLY A CA 1
ATOM 675 C C . GLY A 1 89 ? 1.990 5.408 -3.248 1.00 80.19 89 GLY A C 1
ATOM 676 O O . GLY A 1 89 ? 2.991 4.758 -2.956 1.00 80.19 89 GLY A O 1
ATOM 677 N N . PRO A 1 90 ? 1.761 5.793 -4.524 1.00 82.06 90 PRO A N 1
ATOM 678 C CA . PRO A 1 90 ? 2.662 5.441 -5.625 1.00 82.06 90 PRO A CA 1
ATOM 679 C C . PRO A 1 90 ? 4.103 5.938 -5.449 1.00 82.06 90 PRO A C 1
ATOM 681 O O . PRO A 1 90 ? 5.047 5.238 -5.813 1.00 82.06 90 PRO A O 1
ATOM 684 N N . LEU A 1 91 ? 4.291 7.137 -4.888 1.00 79.69 91 LEU A N 1
ATOM 685 C CA . LEU A 1 91 ? 5.623 7.692 -4.634 1.00 79.69 91 LEU A CA 1
ATOM 686 C C . LEU A 1 91 ? 6.309 6.959 -3.480 1.00 79.69 91 LEU A C 1
ATOM 688 O O . LEU A 1 91 ? 7.491 6.631 -3.583 1.00 79.69 91 LEU A O 1
ATOM 692 N N . LEU A 1 92 ? 5.561 6.660 -2.414 1.00 80.94 92 LEU A N 1
ATOM 693 C CA . LEU A 1 92 ? 6.062 5.887 -1.281 1.00 80.94 92 LEU A CA 1
ATOM 694 C C . LEU A 1 92 ? 6.458 4.463 -1.704 1.00 80.94 92 LEU A C 1
ATOM 696 O O . LEU A 1 92 ? 7.571 4.029 -1.412 1.00 80.94 92 LEU A O 1
ATOM 700 N N . ALA A 1 93 ? 5.596 3.775 -2.458 1.00 83.62 93 ALA A N 1
ATOM 701 C CA . ALA A 1 93 ? 5.856 2.437 -2.984 1.00 83.62 93 ALA A CA 1
ATOM 702 C C . ALA A 1 93 ? 7.096 2.418 -3.885 1.00 83.62 93 ALA A C 1
ATOM 704 O O . ALA A 1 93 ? 7.957 1.561 -3.721 1.00 83.62 93 ALA A O 1
ATOM 705 N N . ARG A 1 94 ? 7.253 3.402 -4.782 1.00 82.31 94 ARG A N 1
ATOM 706 C CA . ARG A 1 94 ? 8.446 3.507 -5.635 1.00 82.31 94 ARG A CA 1
ATOM 707 C C . ARG A 1 94 ? 9.723 3.705 -4.816 1.00 82.31 94 ARG A C 1
ATOM 709 O O . ARG A 1 94 ? 10.725 3.059 -5.105 1.00 82.31 94 ARG A O 1
ATOM 716 N N . ARG A 1 95 ? 9.695 4.567 -3.792 1.00 81.75 95 ARG A N 1
ATOM 717 C CA . ARG A 1 95 ? 10.856 4.817 -2.923 1.00 81.75 95 ARG A CA 1
ATOM 718 C C . ARG A 1 95 ? 11.250 3.569 -2.135 1.00 81.75 95 ARG A C 1
ATOM 720 O O . ARG A 1 95 ? 12.416 3.194 -2.150 1.00 81.75 95 ARG A O 1
ATOM 727 N N . LEU A 1 96 ? 10.283 2.916 -1.491 1.00 83.94 96 LEU A N 1
ATOM 728 C CA . LEU A 1 96 ? 10.509 1.672 -0.751 1.00 83.94 96 LEU A CA 1
ATOM 729 C C . LEU A 1 96 ? 10.979 0.547 -1.674 1.00 83.94 96 LEU A C 1
ATOM 731 O O . LEU A 1 96 ? 11.892 -0.184 -1.320 1.00 83.94 96 LEU A O 1
ATOM 735 N N . CYS A 1 97 ? 10.415 0.441 -2.873 1.00 84.75 97 CYS A N 1
ATOM 736 C CA . CYS A 1 97 ? 10.830 -0.542 -3.863 1.00 84.75 97 CYS A CA 1
ATOM 737 C C . CYS A 1 97 ? 12.315 -0.388 -4.230 1.00 84.75 97 CYS A C 1
ATOM 739 O O . CYS A 1 97 ? 13.066 -1.352 -4.118 1.00 84.75 97 CYS A O 1
ATOM 741 N N . VAL A 1 98 ? 12.763 0.825 -4.577 1.00 82.50 98 VAL A N 1
ATOM 742 C CA . VAL A 1 98 ? 14.175 1.088 -4.914 1.00 82.50 98 VAL A CA 1
ATOM 743 C C . VAL A 1 98 ? 15.103 0.767 -3.739 1.00 82.50 98 VAL A C 1
ATOM 745 O O . VAL A 1 98 ? 16.141 0.144 -3.939 1.00 82.50 98 VAL A O 1
ATOM 748 N N . 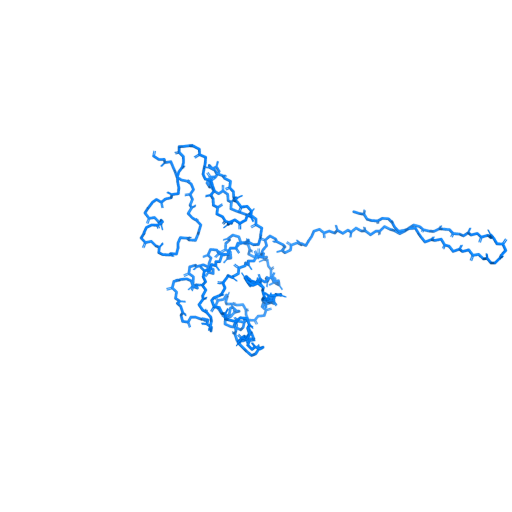LEU A 1 99 ? 14.728 1.165 -2.520 1.00 83.06 99 LEU A N 1
ATOM 749 C CA . LEU A 1 99 ? 15.547 0.939 -1.327 1.00 83.06 99 LEU A CA 1
ATOM 750 C C . LEU A 1 99 ? 15.632 -0.551 -0.963 1.00 83.06 99 LEU A C 1
ATOM 752 O O . LEU A 1 99 ? 16.722 -1.092 -0.821 1.00 83.06 99 LEU A O 1
ATOM 756 N N . LEU A 1 100 ? 14.486 -1.219 -0.827 1.00 85.25 100 LEU A N 1
ATOM 757 C CA . LEU A 1 100 ? 14.391 -2.541 -0.202 1.00 85.25 100 LEU A CA 1
ATOM 758 C C . LEU A 1 100 ? 14.705 -3.703 -1.143 1.00 85.25 100 LEU A C 1
ATOM 760 O O . LEU A 1 100 ? 15.132 -4.764 -0.695 1.00 85.25 100 LEU A O 1
ATOM 764 N N . LEU A 1 101 ? 14.447 -3.536 -2.438 1.00 83.88 101 LEU A N 1
ATOM 765 C CA . LEU A 1 101 ? 14.764 -4.562 -3.431 1.00 83.88 101 LEU A CA 1
ATOM 766 C C . LEU A 1 101 ? 16.154 -4.340 -4.050 1.00 83.88 101 LEU A C 1
ATOM 768 O O . LEU A 1 101 ? 16.712 -5.276 -4.620 1.00 83.88 101 LEU A O 1
ATOM 772 N N . GLY A 1 102 ? 16.714 -3.129 -3.926 1.00 75.25 102 GLY A N 1
ATOM 773 C CA . GLY A 1 102 ? 18.091 -2.813 -4.314 1.00 75.25 102 GLY A CA 1
ATOM 774 C C . GLY A 1 102 ? 19.134 -3.259 -3.284 1.00 75.25 102 GLY A C 1
ATOM 775 O O . GLY A 1 102 ? 20.210 -3.707 -3.676 1.00 75.25 102 GLY A O 1
ATOM 776 N N . ASP A 1 103 ? 18.812 -3.192 -1.987 1.00 73.44 103 ASP A N 1
ATOM 777 C CA . ASP A 1 103 ? 19.688 -3.636 -0.899 1.00 73.44 103 ASP A CA 1
ATOM 778 C C . ASP A 1 103 ? 18.954 -4.583 0.064 1.00 73.44 103 ASP A C 1
ATOM 780 O O . ASP A 1 103 ? 18.060 -4.199 0.820 1.00 73.44 103 ASP A O 1
ATOM 784 N N . THR A 1 104 ? 19.363 -5.853 0.052 1.00 67.06 104 THR A N 1
ATOM 785 C CA . THR A 1 104 ? 18.747 -6.912 0.860 1.00 67.06 104 THR A CA 1
ATOM 786 C C . THR A 1 104 ? 19.137 -6.886 2.341 1.00 67.06 104 THR A C 1
ATOM 788 O O . THR A 1 104 ? 18.612 -7.704 3.092 1.00 67.06 104 THR A O 1
ATOM 791 N N . GLN A 1 105 ? 20.065 -6.022 2.774 1.00 77.31 105 GLN A N 1
ATOM 792 C CA . GLN A 1 105 ? 20.547 -5.990 4.165 1.00 77.31 105 GLN A CA 1
ATOM 793 C C . GLN A 1 105 ? 19.846 -4.956 5.053 1.00 77.31 105 GLN A C 1
ATOM 795 O O . GLN A 1 105 ? 20.146 -4.863 6.242 1.00 77.31 105 GLN A O 1
ATOM 800 N N . LEU A 1 106 ? 18.894 -4.199 4.504 1.00 79.94 106 LEU A N 1
ATOM 801 C CA . LEU A 1 106 ? 18.220 -3.129 5.238 1.00 79.94 106 LEU A CA 1
ATOM 802 C C . LEU A 1 106 ? 17.200 -3.627 6.271 1.00 79.94 106 LEU A C 1
ATOM 804 O O . LEU A 1 106 ? 16.918 -2.910 7.226 1.00 79.94 106 LEU A O 1
ATOM 808 N N . LEU A 1 107 ? 16.640 -4.826 6.077 1.00 83.19 107 LEU A N 1
ATOM 809 C CA . LEU A 1 107 ? 15.557 -5.386 6.892 1.00 83.19 107 LEU A CA 1
ATOM 810 C C . LEU A 1 107 ? 15.876 -6.820 7.352 1.00 83.19 107 LEU A C 1
ATOM 812 O O . LEU A 1 107 ? 16.613 -7.528 6.665 1.00 83.19 107 LEU A O 1
ATOM 816 N N . PRO A 1 108 ? 15.273 -7.314 8.457 1.00 81.38 108 PRO A N 1
ATOM 817 C CA . PRO A 1 108 ? 15.448 -8.694 8.924 1.00 81.38 108 PRO A CA 1
ATOM 818 C C . PRO A 1 108 ? 14.851 -9.738 7.970 1.00 81.38 108 PRO A C 1
ATOM 820 O O . PRO A 1 108 ? 15.141 -10.927 8.097 1.00 81.38 108 PRO A O 1
ATOM 823 N N . PHE A 1 109 ? 14.002 -9.307 7.036 1.00 81.44 109 PHE A N 1
ATOM 824 C CA . PHE A 1 109 ? 13.364 -10.153 6.038 1.00 81.44 109 PHE A CA 1
ATOM 825 C C . PHE A 1 109 ? 13.737 -9.676 4.643 1.00 81.44 109 PHE A C 1
ATOM 827 O O . PHE A 1 109 ? 13.755 -8.476 4.368 1.00 81.44 109 PHE A O 1
ATOM 834 N N . ARG A 1 110 ? 13.943 -10.627 3.729 1.00 83.44 110 ARG A N 1
ATOM 835 C CA . ARG A 1 110 ? 14.075 -10.297 2.313 1.00 83.44 110 ARG A CA 1
ATOM 836 C C . ARG A 1 110 ? 12.726 -9.825 1.786 1.00 83.44 110 ARG A C 1
ATOM 838 O O . ARG A 1 110 ? 11.738 -10.553 1.872 1.00 83.44 110 ARG A O 1
ATOM 845 N N . VAL A 1 111 ? 12.701 -8.632 1.208 1.00 83.50 111 VAL A N 1
ATOM 846 C CA . VAL A 1 111 ? 11.518 -8.112 0.524 1.00 83.50 111 VAL A CA 1
ATOM 847 C C . VAL A 1 111 ? 11.432 -8.748 -0.858 1.00 83.50 111 VAL A C 1
ATOM 849 O O . VAL A 1 111 ? 12.418 -8.822 -1.587 1.00 83.50 111 VAL A O 1
ATOM 852 N N . LEU A 1 112 ? 10.254 -9.259 -1.191 1.00 82.00 112 LEU A N 1
ATOM 853 C CA . LEU A 1 112 ? 9.935 -9.859 -2.481 1.00 82.00 112 LEU A CA 1
ATOM 854 C C . LEU A 1 112 ? 9.231 -8.853 -3.387 1.00 82.00 112 LEU A C 1
ATOM 856 O O . LEU A 1 112 ? 9.509 -8.810 -4.584 1.00 82.00 112 LEU A O 1
ATOM 860 N N . ARG A 1 113 ? 8.323 -8.046 -2.822 1.00 82.12 113 ARG A N 1
ATOM 861 C CA . ARG A 1 113 ? 7.514 -7.071 -3.562 1.00 82.12 113 ARG A CA 1
ATOM 862 C C . ARG A 1 113 ? 7.165 -5.856 -2.717 1.00 82.12 113 ARG A C 1
ATOM 864 O O . ARG A 1 113 ? 7.058 -5.956 -1.497 1.00 82.12 113 ARG A O 1
ATOM 871 N N . VAL A 1 114 ? 6.954 -4.733 -3.399 1.00 84.56 114 VAL A N 1
ATOM 872 C CA . VAL A 1 114 ? 6.482 -3.470 -2.827 1.00 84.56 114 VAL A CA 1
ATOM 873 C C . VAL A 1 114 ? 5.417 -2.901 -3.755 1.00 84.56 114 VAL A C 1
ATOM 875 O O . VAL A 1 114 ? 5.726 -2.526 -4.884 1.00 84.56 114 VAL A O 1
ATOM 878 N N . ASP A 1 115 ? 4.180 -2.823 -3.280 1.00 84.44 115 ASP A N 1
ATOM 879 C CA . ASP A 1 115 ? 3.025 -2.417 -4.081 1.00 84.44 115 ASP A CA 1
ATOM 880 C C . ASP A 1 115 ? 2.132 -1.438 -3.311 1.00 84.44 115 ASP A C 1
ATOM 882 O O . ASP A 1 115 ? 2.123 -1.410 -2.086 1.00 84.44 115 ASP A O 1
ATOM 886 N N . THR A 1 116 ? 1.336 -0.621 -4.000 1.00 85.44 116 THR A N 1
ATOM 887 C CA . THR A 1 116 ? 0.269 0.132 -3.325 1.00 85.44 116 THR A CA 1
ATOM 888 C C . THR A 1 116 ? -0.893 -0.799 -2.987 1.00 85.44 116 THR A C 1
ATOM 890 O O . THR A 1 116 ? -1.267 -1.661 -3.789 1.00 85.44 116 THR A O 1
ATOM 893 N N . ARG A 1 117 ? -1.542 -0.587 -1.836 1.00 83.31 117 ARG A N 1
ATOM 894 C CA . ARG A 1 117 ? -2.698 -1.402 -1.422 1.00 83.31 117 ARG A CA 1
ATOM 895 C C . ARG A 1 117 ? -3.843 -1.334 -2.436 1.00 83.31 117 ARG A C 1
ATOM 897 O O . ARG A 1 117 ? -4.484 -2.333 -2.779 1.00 83.31 117 ARG A O 1
ATOM 904 N N . MET A 1 118 ? -4.084 -0.134 -2.955 1.00 85.00 118 MET A N 1
ATOM 905 C CA . MET A 1 118 ? -5.021 0.132 -4.046 1.00 85.00 118 MET A CA 1
ATOM 906 C C . MET A 1 118 ? -4.300 0.136 -5.394 1.00 85.00 118 MET A C 1
ATOM 908 O O . MET A 1 118 ? -3.096 0.357 -5.457 1.00 85.00 118 MET A O 1
ATOM 912 N N . CYS A 1 119 ? -5.033 -0.074 -6.489 1.00 88.94 119 CYS A N 1
ATOM 913 C CA . CYS A 1 119 ? -4.467 0.125 -7.821 1.00 88.94 119 CYS A CA 1
ATOM 914 C C . CYS A 1 119 ? -4.395 1.620 -8.136 1.00 88.94 119 CYS A C 1
ATOM 916 O O . CYS A 1 119 ? -5.404 2.224 -8.488 1.00 88.94 119 CYS A O 1
ATOM 918 N N . LEU A 1 120 ? -3.214 2.214 -7.950 1.00 87.75 120 LEU A N 1
ATOM 919 C CA . LEU A 1 120 ? -2.985 3.659 -8.089 1.00 87.75 120 LEU A CA 1
ATOM 920 C C . LEU A 1 120 ? -2.002 4.005 -9.218 1.00 87.75 120 LEU A C 1
ATOM 922 O O . LEU A 1 120 ? -1.593 5.158 -9.357 1.00 87.75 120 LEU A O 1
ATOM 926 N N . LEU A 1 121 ? -1.603 3.018 -10.023 1.00 86.31 121 LEU A N 1
ATOM 927 C CA . LEU A 1 121 ? -0.724 3.230 -11.170 1.00 86.31 121 LEU A CA 1
ATOM 928 C C . LEU A 1 121 ? -1.496 3.835 -12.336 1.00 86.31 121 LEU A C 1
ATOM 930 O O . LEU A 1 121 ? -2.587 3.375 -12.669 1.00 86.31 121 LEU A O 1
ATOM 934 N N . ARG A 1 122 ? -0.876 4.812 -13.001 1.00 86.12 122 ARG A N 1
ATOM 935 C CA . ARG A 1 122 ? -1.423 5.439 -14.213 1.00 86.12 122 ARG A CA 1
ATOM 936 C C . ARG A 1 122 ? -1.085 4.696 -15.501 1.00 86.12 122 ARG A C 1
ATOM 938 O O . ARG A 1 122 ? -1.727 4.929 -16.509 1.00 86.12 122 ARG A O 1
ATOM 945 N N . CYS A 1 123 ? -0.073 3.826 -15.487 1.00 87.25 123 CYS A N 1
ATOM 946 C CA . CYS A 1 123 ? 0.321 3.027 -16.653 1.00 87.25 123 CYS A CA 1
ATOM 947 C C . CYS A 1 123 ? 0.540 3.852 -17.935 1.00 87.25 123 CYS A C 1
ATOM 949 O O . CYS A 1 123 ? 0.154 3.429 -19.020 1.00 87.25 123 CYS A O 1
ATOM 951 N N . SER A 1 124 ? 1.148 5.038 -17.792 1.00 88.44 124 SER A N 1
ATOM 952 C CA . SER A 1 124 ? 1.359 6.020 -18.872 1.00 88.44 124 SER A CA 1
ATOM 953 C C . SER A 1 124 ? 0.086 6.467 -19.596 1.00 88.44 124 SER A C 1
ATOM 955 O O . SER A 1 124 ? 0.186 6.956 -20.711 1.00 88.44 124 SER A O 1
ATOM 957 N N . ASP A 1 125 ? -1.091 6.257 -19.002 1.00 89.75 125 ASP A N 1
ATOM 958 C CA . ASP A 1 125 ? -2.397 6.440 -19.644 1.00 89.75 125 ASP A CA 1
ATOM 959 C C . ASP A 1 125 ? -2.609 5.542 -20.887 1.00 89.75 125 ASP A C 1
ATOM 961 O O . ASP A 1 125 ? -3.486 5.791 -21.709 1.00 89.75 125 ASP A O 1
ATOM 965 N N . HIS A 1 126 ? -1.829 4.459 -20.994 1.00 92.06 126 HIS A N 1
ATOM 966 C CA . HIS A 1 126 ? -1.832 3.494 -22.103 1.00 92.06 126 HIS A CA 1
ATOM 967 C C . HIS A 1 126 ? -1.970 2.046 -21.617 1.00 92.06 126 HIS A C 1
ATOM 969 O O . HIS A 1 126 ? -1.442 1.083 -22.181 1.00 92.06 126 HIS A O 1
ATOM 975 N N . GLY A 1 127 ? -2.651 1.894 -20.492 1.00 90.50 127 GLY A N 1
ATOM 976 C CA . GLY A 1 127 ? -2.837 0.630 -19.819 1.00 90.50 127 GLY A CA 1
ATOM 977 C C . GLY A 1 127 ? -3.722 0.802 -18.604 1.00 90.50 127 GLY A C 1
ATOM 978 O O . GLY A 1 127 ? -4.117 1.905 -18.226 1.00 90.50 127 GLY A O 1
ATOM 979 N N . ARG A 1 128 ? -4.006 -0.316 -17.954 1.00 91.88 128 ARG A N 1
ATOM 980 C CA . ARG A 1 128 ? -4.774 -0.354 -16.713 1.00 91.88 128 ARG A CA 1
ATOM 981 C C . ARG A 1 128 ? -3.976 -1.033 -15.622 1.00 91.88 128 ARG A C 1
ATOM 983 O O . ARG A 1 128 ? -3.292 -2.022 -15.862 1.00 91.88 128 ARG A O 1
ATOM 990 N N . CYS A 1 129 ? -4.107 -0.519 -14.412 1.00 89.56 129 CYS A N 1
ATOM 991 C CA . CYS A 1 129 ? -3.571 -1.175 -13.236 1.00 89.56 129 CYS A CA 1
ATOM 992 C C . CYS A 1 129 ? -4.431 -2.407 -12.903 1.00 89.56 129 CYS A C 1
ATOM 994 O O . CYS A 1 129 ? -5.648 -2.293 -12.736 1.00 89.56 129 CYS A O 1
ATOM 996 N N . ASP A 1 130 ? -3.812 -3.581 -12.806 1.00 88.75 130 ASP A N 1
ATOM 997 C CA . ASP A 1 130 ? -4.473 -4.821 -12.400 1.00 88.75 130 ASP A CA 1
ATOM 998 C C . ASP A 1 130 ? -4.635 -4.868 -10.865 1.00 88.75 130 ASP A C 1
ATOM 1000 O O . ASP A 1 130 ? -3.641 -4.805 -10.135 1.00 88.75 130 ASP A O 1
ATOM 1004 N N . PRO A 1 131 ? -5.865 -4.989 -10.329 1.00 87.62 131 PRO A N 1
ATOM 1005 C CA . PRO A 1 131 ? -6.111 -4.921 -8.890 1.00 87.62 131 PRO A CA 1
ATOM 1006 C C . PRO A 1 131 ? -5.562 -6.118 -8.101 1.00 87.62 131 PRO A C 1
ATOM 1008 O O . PRO A 1 131 ? -5.447 -6.001 -6.879 1.00 87.62 131 PRO A O 1
ATOM 1011 N N . ILE A 1 132 ? -5.244 -7.233 -8.763 1.00 84.06 132 ILE A N 1
ATOM 1012 C CA . ILE A 1 132 ? -4.682 -8.452 -8.172 1.00 84.06 132 ILE A CA 1
ATOM 1013 C C . ILE A 1 132 ? -3.162 -8.383 -8.230 1.00 84.06 132 ILE A C 1
ATOM 1015 O O . ILE A 1 132 ? -2.496 -8.481 -7.203 1.00 84.06 132 ILE A O 1
ATOM 1019 N N . THR A 1 133 ? -2.603 -8.202 -9.427 1.00 82.88 133 THR A N 1
ATOM 1020 C CA . THR A 1 133 ? -1.148 -8.242 -9.604 1.00 82.88 133 THR A CA 1
ATOM 1021 C C . THR A 1 133 ? -0.474 -6.920 -9.271 1.00 82.88 133 THR A C 1
ATOM 1023 O O . THR A 1 133 ? 0.743 -6.919 -9.132 1.00 82.88 133 THR A O 1
ATOM 1026 N N . LYS A 1 134 ? -1.225 -5.819 -9.128 1.00 85.12 134 LYS A N 1
ATOM 1027 C CA . LYS A 1 134 ? -0.714 -4.454 -8.898 1.00 85.12 134 LYS A CA 1
ATOM 1028 C C . LYS A 1 134 ? 0.303 -4.013 -9.952 1.00 85.12 134 LYS A C 1
ATOM 1030 O O . LYS A 1 134 ? 1.189 -3.213 -9.670 1.00 85.12 134 LYS A O 1
ATOM 1035 N N . ARG A 1 135 ? 0.173 -4.542 -11.170 1.00 83.94 135 ARG A N 1
ATOM 1036 C CA . ARG A 1 135 ? 1.014 -4.217 -12.324 1.00 83.94 135 ARG A CA 1
ATOM 1037 C C . ARG A 1 135 ? 0.213 -3.535 -13.418 1.00 83.94 135 ARG A C 1
ATOM 1039 O O . ARG A 1 135 ? -1.016 -3.620 -13.451 1.00 83.94 135 ARG A O 1
ATOM 1046 N N . CYS A 1 136 ? 0.917 -2.861 -14.315 1.00 87.19 136 CYS A N 1
ATOM 1047 C CA . CYS A 1 136 ? 0.315 -2.301 -15.511 1.00 87.19 136 CYS A CA 1
ATOM 1048 C C . CYS A 1 136 ? 0.057 -3.382 -16.559 1.00 87.19 136 CYS A C 1
ATOM 1050 O O . CYS A 1 136 ? 0.965 -4.075 -16.993 1.00 87.19 136 CYS A O 1
ATOM 1052 N N . VAL A 1 137 ? -1.194 -3.490 -16.995 1.00 90.44 137 VAL A N 1
ATOM 1053 C CA . VAL A 1 137 ? -1.597 -4.271 -18.162 1.00 90.44 137 VAL A CA 1
ATOM 1054 C C . VAL A 1 137 ? -1.768 -3.296 -19.315 1.00 90.44 137 VAL A C 1
ATOM 1056 O O . VAL A 1 137 ? -2.723 -2.514 -19.329 1.00 90.44 137 VAL A O 1
ATOM 1059 N N . CYS A 1 138 ? -0.817 -3.316 -20.243 1.00 91.12 138 CYS A N 1
ATOM 1060 C CA . CYS A 1 138 ? -0.768 -2.380 -21.358 1.00 91.12 138 CYS A CA 1
ATOM 1061 C C . CYS A 1 138 ? -1.825 -2.684 -22.425 1.00 91.12 138 CYS A C 1
ATOM 1063 O O . CYS A 1 138 ? -2.219 -3.834 -22.637 1.00 91.12 138 CYS A O 1
ATOM 1065 N N . GLU A 1 139 ? -2.303 -1.628 -23.075 1.00 92.06 139 GLU A N 1
ATOM 1066 C CA . GLU A 1 139 ? -3.196 -1.720 -24.228 1.00 92.06 139 GLU A CA 1
ATOM 1067 C C . GLU A 1 139 ? -2.453 -2.247 -25.470 1.00 92.06 139 GLU A C 1
ATOM 1069 O O . GLU A 1 139 ? -1.221 -2.226 -25.509 1.00 92.06 139 GLU A O 1
ATOM 1074 N N . PRO A 1 140 ? -3.166 -2.723 -26.511 1.00 90.31 140 PRO A N 1
ATOM 1075 C CA . PRO A 1 140 ? -2.529 -3.121 -27.766 1.00 90.31 140 PRO A CA 1
ATOM 1076 C C . PRO A 1 140 ? -1.590 -2.029 -28.303 1.00 90.31 140 PRO A C 1
ATOM 1078 O O . PRO A 1 140 ? -1.921 -0.849 -28.226 1.00 90.31 140 PRO A O 1
ATOM 1081 N N . PHE A 1 141 ? -0.446 -2.432 -28.870 1.00 87.62 141 PHE A N 1
ATOM 1082 C CA . PHE A 1 141 ? 0.654 -1.561 -29.340 1.00 87.62 141 PHE A CA 1
ATOM 1083 C C . PHE A 1 141 ? 1.491 -0.879 -28.246 1.00 87.62 141 PHE A C 1
ATOM 1085 O O . PHE A 1 141 ? 2.476 -0.210 -28.562 1.00 87.62 141 PHE A O 1
ATOM 1092 N N . TRP A 1 142 ? 1.149 -1.090 -26.975 1.00 88.31 142 TRP A N 1
ATOM 1093 C CA . TRP A 1 142 ? 1.948 -0.670 -25.833 1.00 88.31 142 TRP A CA 1
ATOM 1094 C C . TRP A 1 142 ? 2.493 -1.892 -25.105 1.00 88.31 142 TRP A C 1
ATOM 1096 O O . TRP A 1 142 ? 1.814 -2.904 -24.938 1.00 88.31 142 TRP A O 1
ATOM 1106 N N . MET A 1 143 ? 3.732 -1.801 -24.644 1.00 84.56 143 MET A N 1
ATOM 1107 C CA . MET A 1 143 ? 4.392 -2.867 -23.905 1.00 84.56 143 MET A CA 1
ATOM 1108 C C . MET A 1 143 ? 5.161 -2.310 -22.716 1.00 84.56 143 MET A C 1
ATOM 1110 O O . MET A 1 143 ? 5.579 -1.153 -22.706 1.00 84.56 143 MET A O 1
ATOM 1114 N N . GLU A 1 144 ? 5.354 -3.142 -21.697 1.00 74.94 144 GLU A N 1
ATOM 1115 C CA . GLU A 1 144 ? 6.282 -2.811 -20.620 1.00 74.94 144 GLU A CA 1
ATOM 1116 C C . GLU A 1 144 ? 7.683 -2.594 -21.200 1.00 74.94 144 GLU A C 1
ATOM 1118 O O . GLU A 1 144 ? 8.088 -3.273 -22.146 1.00 74.94 144 GLU A O 1
ATOM 1123 N N . ASN A 1 145 ? 8.437 -1.656 -20.626 1.00 69.56 145 ASN A N 1
ATOM 1124 C CA . ASN A 1 145 ? 9.800 -1.382 -21.068 1.00 69.56 145 ASN A CA 1
ATOM 1125 C C . ASN A 1 145 ? 10.678 -2.655 -20.973 1.00 69.56 145 ASN A C 1
ATOM 1127 O O . ASN A 1 145 ? 11.016 -3.067 -19.858 1.00 69.56 145 ASN A O 1
ATOM 1131 N N . PRO A 1 146 ? 11.127 -3.238 -22.103 1.00 66.25 146 PRO A N 1
ATOM 1132 C CA . PRO A 1 146 ? 11.861 -4.504 -22.102 1.00 66.25 146 PRO A CA 1
ATOM 1133 C C . PRO A 1 146 ? 13.296 -4.376 -21.568 1.00 66.25 146 PRO A C 1
ATOM 1135 O O . PRO A 1 146 ? 13.927 -5.384 -21.253 1.00 66.25 146 PRO A O 1
ATOM 1138 N N . ILE A 1 147 ? 13.837 -3.154 -21.478 1.00 64.19 147 ILE A N 1
ATOM 1139 C CA . ILE A 1 147 ? 15.155 -2.871 -20.895 1.00 64.19 147 ILE A CA 1
ATOM 1140 C C . ILE A 1 147 ? 15.033 -2.844 -19.371 1.00 64.19 147 ILE A C 1
ATOM 1142 O O . ILE A 1 147 ? 15.782 -3.541 -18.689 1.00 64.19 147 ILE A O 1
ATOM 1146 N N . LEU A 1 148 ? 14.045 -2.114 -18.843 1.00 60.25 148 LEU A N 1
ATOM 1147 C CA . LEU A 1 148 ? 13.777 -2.058 -17.400 1.00 60.25 148 LEU A CA 1
ATOM 1148 C C . LEU A 1 148 ? 13.274 -3.401 -16.860 1.00 60.25 148 LEU A C 1
ATOM 1150 O O . LEU A 1 148 ? 13.565 -3.740 -15.721 1.00 60.25 148 LEU A O 1
ATOM 1154 N N . SER A 1 149 ? 12.573 -4.198 -17.673 1.00 57.81 149 SER A N 1
ATOM 1155 C CA . SER A 1 149 ? 12.135 -5.539 -17.272 1.00 57.81 149 SER A CA 1
ATOM 1156 C C . SER A 1 149 ? 13.270 -6.574 -17.253 1.00 57.81 149 SER A C 1
ATOM 1158 O O . SER A 1 149 ? 13.110 -7.633 -16.649 1.00 57.81 149 SER A O 1
ATOM 1160 N N . ARG A 1 150 ? 14.385 -6.322 -17.960 1.00 52.41 150 ARG A N 1
ATOM 1161 C CA . ARG A 1 150 ? 15.477 -7.292 -18.175 1.00 52.41 150 ARG A CA 1
ATOM 1162 C C . ARG A 1 150 ? 16.750 -6.966 -17.397 1.00 52.41 150 ARG A C 1
ATOM 1164 O O . ARG A 1 150 ? 17.432 -7.895 -16.974 1.00 52.41 150 ARG A O 1
ATOM 1171 N N . TYR A 1 151 ? 17.096 -5.688 -17.253 1.00 46.56 151 TYR A N 1
ATOM 1172 C CA . TYR A 1 151 ? 18.382 -5.255 -16.691 1.00 46.56 151 TYR A CA 1
ATOM 1173 C C . TYR A 1 151 ? 18.288 -4.672 -15.279 1.00 46.56 151 TYR A C 1
ATOM 1175 O O . TYR A 1 151 ? 19.306 -4.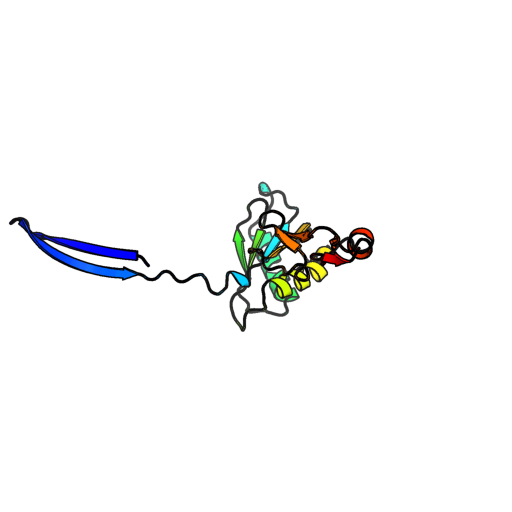605 -14.596 1.00 46.56 151 TYR A O 1
ATOM 1183 N N . GLU A 1 152 ? 17.089 -4.332 -14.802 1.00 44.31 152 GLU A N 1
ATOM 1184 C CA . GLU A 1 152 ? 16.847 -4.026 -13.395 1.00 44.31 152 GLU A CA 1
ATOM 1185 C C . GLU A 1 152 ? 16.020 -5.162 -12.781 1.00 44.31 152 GLU A C 1
ATOM 1187 O O . GLU A 1 152 ? 14.834 -5.290 -13.087 1.00 44.31 152 GLU A O 1
ATOM 1192 N N . PRO A 1 153 ? 16.582 -5.981 -11.871 1.00 46.12 153 PRO A N 1
ATOM 1193 C CA . PRO A 1 153 ? 15.792 -6.956 -11.110 1.00 46.12 153 PRO A CA 1
ATOM 1194 C C . PRO A 1 153 ? 14.720 -6.291 -10.221 1.00 46.12 153 PRO A C 1
ATOM 1196 O O . PRO A 1 153 ? 13.932 -6.979 -9.577 1.00 46.12 153 PRO A O 1
ATOM 1199 N N . VAL A 1 154 ? 14.665 -4.956 -10.218 1.00 53.62 154 VAL A N 1
ATOM 1200 C CA . VAL A 1 154 ? 13.806 -4.111 -9.400 1.00 53.62 154 VAL A CA 1
ATOM 1201 C C . VAL A 1 154 ? 13.036 -3.123 -10.282 1.00 53.62 154 VAL A C 1
ATOM 1203 O O . VAL A 1 154 ? 13.108 -1.907 -10.115 1.00 53.62 154 VAL A O 1
ATOM 1206 N N . SER A 1 155 ? 12.295 -3.619 -11.272 1.00 61.66 155 SER A N 1
ATOM 1207 C CA . SER A 1 155 ? 11.357 -2.747 -11.981 1.00 61.66 155 SER A CA 1
ATOM 1208 C C . SER A 1 155 ? 10.185 -2.408 -11.055 1.00 61.66 155 SER A C 1
ATOM 1210 O O . SER A 1 155 ? 9.228 -3.175 -10.917 1.00 61.66 155 SER A O 1
ATOM 1212 N N . CYS A 1 156 ? 10.285 -1.258 -10.387 1.00 73.00 156 CYS A N 1
ATOM 1213 C CA . CYS A 1 156 ? 9.247 -0.676 -9.539 1.00 73.00 156 CYS A CA 1
ATOM 1214 C C . CYS A 1 156 ? 8.087 -0.159 -10.398 1.00 73.00 156 CYS A C 1
ATOM 1216 O O . CYS A 1 156 ? 7.931 1.046 -10.581 1.00 73.00 156 CYS A O 1
ATOM 1218 N N . ASN A 1 157 ? 7.308 -1.094 -10.944 1.00 71.00 157 ASN A N 1
ATOM 1219 C CA . ASN A 1 157 ? 6.231 -0.895 -11.911 1.00 71.00 157 ASN A CA 1
ATOM 1220 C C . ASN A 1 157 ? 6.661 -0.206 -13.222 1.00 71.00 157 ASN A C 1
ATOM 1222 O O . ASN A 1 157 ? 6.658 1.026 -13.310 1.00 71.00 157 ASN A O 1
ATOM 1226 N N . PRO A 1 158 ? 7.011 -0.980 -14.265 1.00 73.19 158 PRO A N 1
ATOM 1227 C CA . PRO A 1 158 ? 7.390 -0.404 -15.543 1.00 73.19 158 PRO A CA 1
ATOM 1228 C C . PRO A 1 158 ? 6.195 0.310 -16.203 1.00 73.19 158 PRO A C 1
ATOM 1230 O O . PRO A 1 158 ? 5.068 -0.189 -16.159 1.00 73.19 158 PRO A O 1
ATOM 1233 N N . PRO A 1 159 ? 6.422 1.477 -16.832 1.00 79.44 159 PRO A N 1
ATOM 1234 C CA . PRO A 1 159 ? 5.401 2.148 -17.625 1.00 79.44 159 PRO A CA 1
ATOM 1235 C C . PRO A 1 159 ? 5.059 1.342 -18.883 1.00 79.44 159 PRO A C 1
ATOM 1237 O O . PRO A 1 159 ? 5.901 0.610 -19.410 1.00 79.44 159 PRO A O 1
ATOM 1240 N N . CYS A 1 160 ? 3.852 1.556 -19.410 1.00 83.75 160 CYS A N 1
ATOM 1241 C CA . CYS A 1 160 ? 3.507 1.145 -20.767 1.00 83.75 160 CYS A CA 1
ATOM 1242 C C . CYS A 1 160 ? 4.163 2.118 -21.752 1.00 83.75 160 CYS A C 1
ATOM 1244 O O . CYS A 1 160 ? 3.957 3.330 -21.655 1.00 83.75 160 CYS A O 1
ATOM 1246 N N . LEU A 1 161 ? 4.994 1.596 -22.651 1.00 82.50 161 LEU A N 1
ATOM 1247 C CA . LEU A 1 161 ? 5.718 2.338 -23.680 1.00 82.50 161 LEU A CA 1
ATOM 1248 C C . LEU A 1 161 ? 5.283 1.874 -25.068 1.00 82.50 161 LEU A C 1
ATOM 1250 O O . LEU A 1 161 ? 4.894 0.720 -25.244 1.00 82.50 161 LEU A O 1
ATOM 1254 N N . LEU A 1 162 ? 5.344 2.785 -26.036 1.00 77.75 162 LEU A N 1
ATOM 1255 C CA . LEU A 1 162 ? 5.022 2.478 -27.424 1.00 77.75 162 LEU A CA 1
ATOM 1256 C C . LEU A 1 162 ? 6.049 1.479 -27.972 1.00 77.75 162 LEU A C 1
ATOM 1258 O O . LEU A 1 162 ? 7.248 1.627 -27.713 1.00 77.75 162 LEU A O 1
ATOM 1262 N N . GLN A 1 163 ? 5.553 0.471 -28.684 1.00 70.94 163 GLN A N 1
ATOM 1263 C CA . GLN A 1 163 ? 6.348 -0.594 -29.293 1.00 70.94 163 GLN A CA 1
ATOM 1264 C C . GLN A 1 163 ? 7.067 -0.153 -30.574 1.00 70.94 163 GLN A C 1
ATOM 1266 O O . GLN A 1 163 ? 6.481 0.636 -31.350 1.00 70.94 163 GLN A O 1
#

pLDDT: mean 76.75, std 14.9, range [38.41, 95.81]

InterPro domains:
  IPR029865 Dyslexia-associated protein KIAA0319-like [PTHR46182] (1-147)
  IPR056502 KIAA0319-like, C-terminal domain [PF23620] (33-116)

Organism: NCBI:txid1676925

Radius of gyration: 22.08 Å; chains: 1; bounding box: 69×35×58 Å